Protein AF-A0A932C1X2-F1 (afdb_monomer)

Mean predicted aligned error: 16.14 Å

Radius of gyration: 33.26 Å; Cα contacts (8 Å, |Δi|>4): 42; chains: 1; bounding box: 74×57×88 Å

Sequence (128 aa):
MTGACGPYRPPRPLARAGVRRCQSPQGGTVVKEFVAFLKQYGV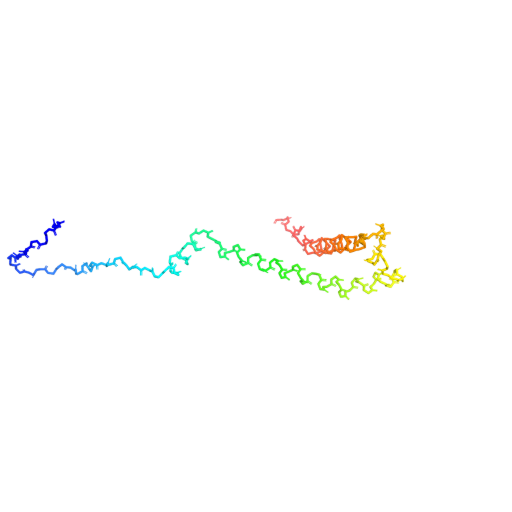IGLAIAVIIGGKLGDFVKAIVDGILMPIVGAAIPGGDWRAYTFAAGPVKLQLGMVLGATIDFVIVAFVVFWISKNILREETVTKK

Structure (mmCIF, N/CA/C/O backbone):
data_AF-A0A932C1X2-F1
#
_entry.id   AF-A0A932C1X2-F1
#
loop_
_atom_site.group_PDB
_atom_site.id
_atom_site.type_symbol
_atom_site.label_atom_id
_atom_site.label_alt_id
_atom_site.label_comp_id
_atom_site.label_asym_id
_atom_site.label_entity_id
_atom_site.label_seq_id
_atom_site.pdbx_PDB_ins_code
_atom_site.Cartn_x
_atom_site.Cartn_y
_atom_site.Cartn_z
_atom_site.occupancy
_atom_site.B_iso_or_equiv
_atom_site.auth_seq_id
_atom_site.auth_comp_id
_atom_site.auth_asym_id
_atom_site.auth_atom_id
_atom_site.pdbx_PDB_model_num
ATOM 1 N N . MET A 1 1 ? -50.853 20.352 27.281 1.00 42.62 1 MET A N 1
ATOM 2 C CA . MET A 1 1 ? -51.795 19.239 27.521 1.00 42.62 1 MET A CA 1
ATOM 3 C C . MET A 1 1 ? -50.966 18.025 27.941 1.00 42.62 1 MET A C 1
ATOM 5 O O . MET A 1 1 ? -50.419 17.345 27.095 1.00 42.62 1 MET A O 1
ATOM 9 N N . THR A 1 2 ? -50.484 17.999 29.186 1.00 47.53 2 THR A N 1
ATOM 10 C CA . THR A 1 2 ? -51.134 17.377 30.365 1.00 47.53 2 THR A CA 1
ATOM 11 C C . THR A 1 2 ? -51.025 15.849 30.358 1.00 47.53 2 THR A C 1
ATOM 13 O O . THR A 1 2 ? -51.959 15.160 29.969 1.00 47.53 2 THR A O 1
ATOM 16 N N . GLY A 1 3 ? -49.887 15.336 30.832 1.00 51.12 3 GLY A N 1
ATOM 17 C CA . GLY A 1 3 ? -49.748 13.971 31.345 1.00 51.12 3 GLY A CA 1
ATOM 18 C C . GLY A 1 3 ? -49.341 14.055 32.814 1.00 51.12 3 GLY A C 1
ATOM 19 O O . GLY A 1 3 ? -48.252 14.524 33.129 1.00 51.12 3 GLY A O 1
ATOM 20 N N . ALA A 1 4 ? -50.269 13.721 33.704 1.00 55.84 4 ALA A N 1
ATOM 21 C CA . ALA A 1 4 ? -50.235 14.018 35.128 1.00 55.84 4 ALA A CA 1
ATOM 22 C C . ALA A 1 4 ? -49.336 13.054 35.925 1.00 55.84 4 ALA A C 1
ATOM 24 O O . ALA A 1 4 ? -49.635 11.866 36.020 1.00 55.84 4 ALA A O 1
ATOM 25 N N . CYS A 1 5 ? -48.299 13.573 36.587 1.00 48.84 5 CYS A N 1
ATOM 26 C CA . CYS A 1 5 ? -47.684 12.896 37.730 1.00 48.84 5 CYS A CA 1
ATOM 27 C C . CYS A 1 5 ? -48.469 13.282 38.987 1.00 48.84 5 CYS A C 1
ATOM 29 O O . CYS A 1 5 ? -48.215 14.313 39.607 1.00 48.84 5 CYS A O 1
ATOM 31 N N . GLY A 1 6 ? -49.477 12.476 39.322 1.00 62.41 6 GLY A N 1
ATOM 32 C CA . GLY A 1 6 ? -50.193 12.597 40.590 1.00 62.41 6 GLY A CA 1
ATOM 33 C C . GLY A 1 6 ? -49.277 12.299 41.792 1.00 62.41 6 GLY A C 1
ATOM 34 O O . GLY A 1 6 ? -48.327 11.522 41.663 1.00 62.41 6 GLY A O 1
ATOM 35 N N . PRO A 1 7 ? -49.539 12.880 42.977 1.00 60.94 7 PRO A N 1
ATOM 36 C CA . PRO A 1 7 ? -48.701 12.687 44.153 1.00 60.94 7 PRO A CA 1
ATOM 37 C C . PRO A 1 7 ? -49.092 11.384 44.861 1.00 60.94 7 PRO A C 1
ATOM 39 O O . PRO A 1 7 ? -49.978 11.363 45.713 1.00 60.94 7 PRO A O 1
ATOM 42 N N . TYR A 1 8 ? -48.436 10.274 44.527 1.00 60.47 8 TYR A N 1
ATOM 43 C CA . TYR A 1 8 ? -48.622 9.027 45.269 1.00 60.47 8 TYR A CA 1
ATOM 44 C C . TYR A 1 8 ? -47.847 9.095 46.596 1.00 60.47 8 TYR A C 1
ATOM 46 O O . TYR A 1 8 ? -46.621 8.991 46.613 1.00 60.47 8 TYR A O 1
ATOM 54 N N . ARG A 1 9 ? -48.551 9.280 47.722 1.00 58.41 9 ARG A N 1
ATOM 55 C CA . ARG A 1 9 ? -48.017 9.019 49.072 1.00 58.41 9 ARG A CA 1
ATOM 56 C C . ARG A 1 9 ? -48.351 7.573 49.459 1.00 58.41 9 ARG A C 1
ATOM 58 O O . ARG A 1 9 ? -49.509 7.308 49.776 1.00 58.41 9 ARG A O 1
ATOM 65 N N . PRO A 1 10 ? -47.391 6.634 49.472 1.00 60.78 10 PRO A N 1
ATOM 66 C CA . PRO A 1 10 ? -47.648 5.311 50.025 1.00 60.78 10 PRO A CA 1
ATOM 67 C C . PRO A 1 10 ? -47.677 5.379 51.564 1.00 60.78 10 PRO A C 1
ATOM 69 O O . PRO A 1 10 ? -46.853 6.083 52.158 1.00 60.78 10 PRO A O 1
ATOM 72 N N . PRO A 1 11 ? -48.581 4.653 52.245 1.00 59.88 11 PRO A N 1
ATOM 73 C CA . PRO A 1 11 ? -48.515 4.496 53.687 1.00 59.88 11 PRO A CA 1
ATOM 74 C C . PRO A 1 11 ? -47.716 3.234 54.075 1.00 59.88 11 PRO A C 1
ATOM 76 O O . PRO A 1 11 ? -47.970 2.150 53.559 1.00 59.88 11 PRO A O 1
ATOM 79 N N . ARG A 1 12 ? -46.848 3.400 55.087 1.00 62.25 12 ARG A N 1
ATOM 80 C CA . ARG A 1 12 ? -46.207 2.387 55.967 1.00 62.25 12 ARG A CA 1
ATOM 81 C C . ARG A 1 12 ? -44.913 1.680 55.501 1.00 62.25 12 ARG A C 1
ATOM 83 O O . ARG A 1 12 ? -44.612 1.637 54.314 1.00 62.25 12 ARG A O 1
ATOM 90 N N . PRO A 1 13 ? -44.068 1.256 56.473 1.00 62.41 13 PRO A N 1
ATOM 91 C CA . PRO A 1 13 ? -42.629 1.477 56.386 1.00 62.41 13 PRO A CA 1
ATOM 92 C C . PRO A 1 13 ? -41.822 0.265 55.903 1.00 62.41 13 PRO A C 1
ATOM 94 O O . PRO A 1 13 ? -41.999 -0.857 56.362 1.00 62.41 13 PRO A O 1
ATOM 97 N N . LEU A 1 14 ? -40.878 0.577 55.010 1.00 65.56 14 LEU A N 1
ATOM 98 C CA . LEU A 1 14 ? -39.490 0.101 54.933 1.00 65.56 14 LEU A CA 1
ATOM 99 C C . LEU A 1 14 ? -39.201 -1.329 55.429 1.00 65.56 14 LEU A C 1
ATOM 101 O O . LEU A 1 14 ? -38.644 -1.527 56.507 1.00 65.56 14 LEU A O 1
ATOM 105 N N . ALA A 1 15 ? -39.411 -2.306 54.547 1.00 55.91 15 ALA A N 1
ATOM 106 C CA . ALA A 1 15 ? -38.657 -3.556 54.549 1.00 55.91 15 ALA A CA 1
ATOM 107 C C . ALA A 1 15 ? -37.718 -3.562 53.333 1.00 55.91 15 ALA A C 1
ATOM 109 O O . ALA A 1 15 ? -38.158 -3.407 52.195 1.00 55.91 15 ALA A O 1
ATOM 110 N N . ARG A 1 16 ? -36.413 -3.675 53.610 1.00 59.91 16 ARG A N 1
ATOM 111 C CA . ARG A 1 16 ? -35.277 -3.744 52.673 1.00 59.91 16 ARG A CA 1
ATOM 112 C C . ARG A 1 16 ? -35.625 -4.420 51.338 1.00 59.91 16 ARG A C 1
ATOM 114 O O . ARG A 1 16 ? -35.565 -5.639 51.224 1.00 59.91 16 ARG A O 1
ATOM 121 N N . ALA A 1 17 ? -35.863 -3.624 50.305 1.00 59.38 17 ALA A N 1
ATOM 122 C CA . ALA A 1 17 ? -35.808 -4.074 48.922 1.00 59.38 17 ALA A CA 1
ATOM 123 C C . ALA A 1 17 ? -34.715 -3.260 48.235 1.00 59.38 17 ALA A C 1
ATOM 125 O O . ALA A 1 17 ? -34.765 -2.030 48.214 1.00 59.38 17 ALA A O 1
ATOM 126 N N . GLY A 1 18 ? -33.675 -3.960 47.776 1.00 57.28 18 GLY A N 1
ATOM 127 C CA . GLY A 1 18 ? -32.492 -3.375 47.165 1.00 57.28 18 GLY A CA 1
ATOM 128 C C . GLY A 1 18 ? -32.862 -2.304 46.149 1.00 57.28 18 GLY A C 1
ATOM 129 O O . GLY A 1 18 ? -33.705 -2.519 45.279 1.00 57.28 18 GLY A O 1
ATOM 130 N N . VAL A 1 19 ? -32.212 -1.153 46.297 1.00 57.56 19 VAL A N 1
ATOM 131 C CA . VAL A 1 19 ? -32.254 -0.019 45.379 1.00 57.56 19 VAL A CA 1
ATOM 132 C C . VAL A 1 19 ? -31.905 -0.520 43.975 1.00 57.56 19 VAL A C 1
ATOM 134 O O . VAL A 1 19 ? -30.741 -0.529 43.574 1.00 57.56 19 VAL A O 1
ATOM 137 N N . ARG A 1 20 ? -32.908 -0.948 43.200 1.00 54.56 20 ARG A N 1
ATOM 138 C CA . ARG A 1 20 ? -32.789 -1.012 41.747 1.00 54.56 20 ARG A CA 1
ATOM 139 C C . ARG A 1 20 ? -32.809 0.432 41.294 1.00 54.56 20 ARG A C 1
ATOM 141 O O . ARG A 1 20 ? -33.861 1.033 41.111 1.00 54.56 20 ARG A O 1
ATOM 148 N N . ARG A 1 21 ? -31.609 1.008 41.239 1.00 54.41 21 ARG A N 1
ATOM 149 C CA . ARG A 1 21 ? -31.353 2.308 40.631 1.00 54.41 21 ARG A CA 1
ATOM 150 C C . ARG A 1 21 ? -32.085 2.308 39.289 1.00 54.41 21 ARG A C 1
ATOM 152 O O . ARG A 1 21 ? -31.793 1.458 38.451 1.00 54.41 21 ARG A O 1
ATOM 159 N N . CYS A 1 22 ? -33.025 3.233 39.107 1.00 46.59 22 CYS A N 1
ATOM 160 C CA . CYS A 1 22 ? -33.475 3.637 37.785 1.00 46.59 22 CYS A CA 1
ATOM 161 C C . CYS A 1 22 ? -32.215 4.063 37.029 1.00 46.59 22 CYS A C 1
ATOM 163 O O . CYS A 1 22 ? -31.681 5.151 37.246 1.00 46.59 22 CYS A O 1
ATOM 165 N N . GLN A 1 23 ? -31.653 3.145 36.250 1.00 54.94 23 GLN A N 1
ATOM 166 C CA . GLN A 1 23 ? -30.464 3.388 35.459 1.00 54.94 23 GLN A CA 1
ATOM 167 C C . GLN A 1 23 ? -30.957 4.184 34.257 1.00 54.94 23 GLN A C 1
ATOM 169 O O . GLN A 1 23 ? -31.454 3.630 33.284 1.00 54.94 23 GLN A O 1
ATOM 174 N N . SER A 1 24 ? -30.945 5.507 34.430 1.00 45.12 24 SER A N 1
ATOM 175 C CA . SER A 1 24 ? -31.249 6.486 33.393 1.00 45.12 24 SER A CA 1
ATOM 176 C C . SER A 1 24 ? -30.532 6.081 32.101 1.00 45.12 24 SER A C 1
ATOM 178 O O . SER A 1 24 ? -29.337 5.761 32.180 1.00 45.12 24 SER A O 1
ATOM 180 N N . PRO A 1 25 ? -31.217 6.045 30.942 1.00 49.50 25 PRO A N 1
ATOM 181 C CA . PRO A 1 25 ? -30.559 5.792 29.673 1.00 49.50 25 PRO A CA 1
ATOM 182 C C . PRO A 1 25 ? -29.514 6.893 29.494 1.00 49.50 25 PRO A C 1
ATOM 184 O O . PRO A 1 25 ? -29.841 8.061 29.295 1.00 49.50 25 PRO A O 1
ATOM 187 N N . GLN A 1 26 ? -28.240 6.539 29.674 1.00 57.16 26 GLN A N 1
ATOM 188 C CA . GLN A 1 26 ? -27.151 7.465 29.421 1.00 57.16 26 GLN A CA 1
ATOM 189 C C . GLN A 1 26 ? -27.200 7.776 27.931 1.00 57.16 26 GLN A C 1
ATOM 191 O O . GLN A 1 26 ? -26.917 6.897 27.120 1.00 57.16 26 GLN A O 1
ATOM 196 N N . GLY A 1 27 ? -27.551 9.013 27.584 1.00 55.91 27 GLY A N 1
ATOM 197 C CA . GLY A 1 27 ? -27.236 9.571 26.278 1.00 55.91 27 GLY A CA 1
ATOM 198 C C . GLY A 1 27 ? -25.726 9.483 26.101 1.00 55.91 27 GLY A C 1
ATOM 199 O O . GLY A 1 27 ? -24.973 10.286 26.656 1.00 55.91 27 GLY A O 1
ATOM 200 N N . GLY A 1 28 ? -25.271 8.433 25.421 1.00 62.81 28 GLY A N 1
ATOM 201 C CA . GLY A 1 28 ? -23.890 8.321 25.006 1.00 62.81 28 GLY A CA 1
ATOM 202 C C . GLY A 1 28 ? -23.610 9.482 24.068 1.00 62.81 28 GLY A C 1
ATOM 203 O O . GLY A 1 28 ? -24.408 9.781 23.187 1.00 62.81 28 GLY A O 1
ATOM 204 N N . THR A 1 29 ? -22.482 10.162 24.250 1.00 77.25 29 THR A N 1
ATOM 205 C CA . THR A 1 29 ? -21.980 11.039 23.194 1.00 77.25 29 THR A CA 1
ATOM 206 C C . THR A 1 29 ? -21.925 10.233 21.895 1.00 77.25 29 THR A C 1
ATOM 208 O O . THR A 1 29 ? -21.552 9.061 21.934 1.00 77.25 29 THR A O 1
ATOM 211 N N . VAL A 1 30 ? -22.265 10.841 20.755 1.00 81.44 30 VAL A N 1
ATOM 212 C CA . VAL A 1 30 ? -22.230 10.217 19.410 1.00 81.44 30 VAL A CA 1
ATOM 213 C C . VAL A 1 30 ? -20.968 9.379 19.151 1.00 81.44 30 VAL A C 1
ATOM 215 O O . VAL A 1 30 ? -21.005 8.370 18.458 1.00 81.44 30 VAL A O 1
ATOM 218 N N . VAL A 1 31 ? -19.849 9.734 19.787 1.00 81.88 31 VAL A N 1
ATOM 219 C CA . VAL A 1 31 ? -18.583 8.988 19.772 1.00 81.88 31 VAL A CA 1
ATOM 220 C C . VAL A 1 31 ? -18.701 7.578 20.373 1.00 81.88 31 VAL A C 1
ATOM 222 O O . VAL A 1 31 ? -18.129 6.636 19.835 1.00 81.88 31 VAL A O 1
ATOM 225 N N . LYS A 1 32 ? -19.433 7.391 21.475 1.00 85.31 32 LYS A N 1
ATOM 226 C CA . LYS A 1 32 ? -19.645 6.069 22.090 1.00 85.31 32 LYS A CA 1
ATOM 227 C C . LYS A 1 32 ? -20.525 5.178 21.218 1.00 85.31 32 LYS A C 1
ATOM 229 O O . LYS A 1 32 ? -20.216 3.998 21.076 1.00 85.31 32 LYS A O 1
ATOM 234 N N . GLU A 1 33 ? -21.570 5.741 20.618 1.00 82.69 33 GLU A N 1
ATOM 235 C CA . GLU A 1 33 ? -22.433 5.028 19.667 1.00 82.69 33 GLU A CA 1
ATOM 236 C C . GLU A 1 33 ? -21.660 4.650 18.402 1.00 82.69 33 GLU A C 1
ATOM 238 O O . GLU A 1 33 ? -21.748 3.518 17.934 1.00 82.69 33 GLU A O 1
ATOM 243 N N . PHE A 1 34 ? -20.798 5.542 17.914 1.00 84.44 34 PHE A N 1
ATOM 244 C CA . PHE A 1 34 ? -19.919 5.267 16.784 1.00 84.44 34 PHE A CA 1
ATOM 245 C C . PHE A 1 34 ? -18.877 4.181 17.089 1.00 84.44 34 PHE A C 1
ATOM 247 O O . PHE A 1 34 ? -18.658 3.280 16.283 1.00 84.44 34 PHE A O 1
ATOM 254 N N . VAL A 1 35 ? -18.261 4.195 18.275 1.00 85.00 35 VAL A N 1
ATOM 255 C CA . VAL A 1 35 ? -17.340 3.124 18.695 1.00 85.00 35 VAL A CA 1
ATOM 256 C C . VAL A 1 35 ? -18.081 1.794 18.876 1.00 85.00 35 VAL A C 1
ATOM 258 O O . VAL A 1 35 ? -17.533 0.745 18.538 1.00 85.00 35 VAL A O 1
ATOM 261 N N . ALA A 1 36 ? -19.321 1.810 19.375 1.00 85.94 36 ALA A N 1
ATOM 262 C CA . ALA A 1 36 ? -20.159 0.614 19.453 1.00 85.94 36 ALA A CA 1
ATOM 263 C C . ALA A 1 36 ? -20.499 0.072 18.053 1.00 85.94 36 ALA A C 1
ATOM 265 O O . ALA A 1 36 ? -20.375 -1.129 17.822 1.00 85.94 36 ALA A O 1
ATOM 266 N N . PHE A 1 37 ? -20.808 0.954 17.099 1.00 87.69 37 PHE A N 1
ATOM 267 C CA . PHE A 1 37 ? -21.019 0.616 15.691 1.00 87.69 37 PHE A CA 1
ATOM 268 C C . PHE A 1 37 ? -19.765 -0.016 15.064 1.00 87.69 37 PHE A C 1
ATOM 270 O O . PHE A 1 37 ? -19.820 -1.128 14.545 1.00 87.69 37 PHE A O 1
ATOM 277 N N . LEU A 1 38 ? -18.599 0.625 15.184 1.00 87.88 38 LEU A N 1
ATOM 278 C CA . LEU A 1 38 ? -17.336 0.102 14.645 1.00 87.88 38 LEU A CA 1
ATOM 279 C C . LEU A 1 38 ? -16.988 -1.294 15.182 1.00 87.88 38 LEU A C 1
ATOM 281 O O . LEU A 1 38 ? -16.440 -2.119 14.447 1.00 87.88 38 LEU A O 1
ATOM 285 N N . LYS A 1 39 ? -17.314 -1.562 16.453 1.00 88.50 39 LYS A N 1
ATOM 286 C CA . LYS A 1 39 ? -17.140 -2.879 17.078 1.00 88.50 39 LYS A CA 1
ATOM 287 C C . LYS A 1 39 ? -18.155 -3.900 16.566 1.00 88.50 39 LYS A C 1
ATOM 289 O O . LYS A 1 39 ? -17.764 -5.026 16.285 1.00 88.50 39 LYS A O 1
ATOM 294 N N . GLN A 1 40 ? -19.424 -3.518 16.416 1.00 87.62 40 GLN A N 1
ATOM 295 C CA . GLN A 1 40 ? -20.491 -4.409 15.951 1.00 87.62 40 GLN A CA 1
ATOM 296 C C . GLN A 1 40 ? -20.281 -4.879 14.506 1.00 87.62 40 GLN A C 1
ATOM 298 O O . 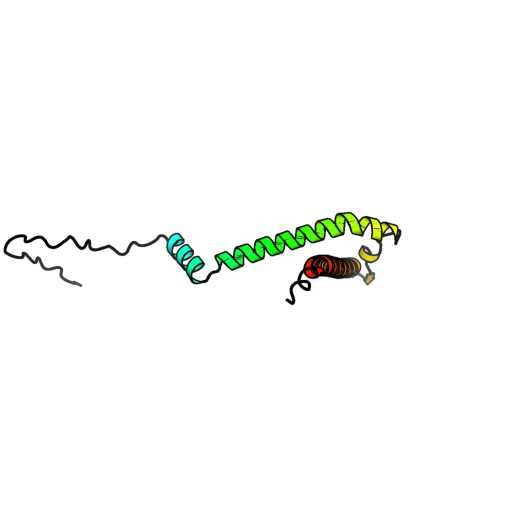GLN A 1 40 ? -20.545 -6.036 14.197 1.00 87.62 40 GLN A O 1
ATOM 303 N N . TYR A 1 41 ? -19.771 -4.007 13.637 1.00 86.88 41 TYR A N 1
ATOM 304 C CA . TYR A 1 41 ? -19.527 -4.327 12.226 1.00 86.88 41 TYR A CA 1
ATOM 305 C C . TYR A 1 41 ? -18.103 -4.838 11.945 1.00 86.88 41 TYR A C 1
ATOM 307 O O . TYR A 1 41 ? -17.750 -5.049 10.789 1.00 86.88 41 TYR A O 1
ATOM 315 N N . GLY A 1 42 ? -17.257 -5.015 12.970 1.00 88.75 42 GLY A N 1
ATOM 316 C CA . GLY A 1 42 ? -15.898 -5.555 12.805 1.00 88.75 42 GLY A CA 1
ATOM 317 C C . GLY A 1 42 ? -14.958 -4.702 11.937 1.00 88.75 42 GLY A C 1
ATOM 318 O O . GLY A 1 42 ? -13.889 -5.166 11.541 1.00 88.75 42 GLY A O 1
ATOM 319 N N . VAL A 1 43 ? -15.318 -3.443 11.661 1.00 91.12 43 VAL A N 1
ATOM 320 C CA . VAL A 1 43 ? -14.610 -2.540 10.729 1.00 91.12 43 VAL A CA 1
ATOM 321 C C . VAL A 1 43 ? -13.180 -2.260 11.188 1.00 91.12 43 VAL A C 1
ATOM 323 O O . VAL A 1 43 ? -12.288 -2.044 10.372 1.00 91.12 43 VAL A O 1
ATOM 326 N N . ILE A 1 44 ? -12.942 -2.321 12.499 1.00 90.75 44 ILE A N 1
ATOM 327 C CA . ILE A 1 44 ? -11.626 -2.107 13.107 1.00 90.75 44 ILE A CA 1
ATOM 328 C C . ILE A 1 44 ? -10.602 -3.120 12.567 1.00 90.75 44 ILE A C 1
ATOM 330 O O . ILE A 1 44 ? -9.477 -2.739 12.253 1.00 90.75 44 ILE A O 1
ATOM 334 N N . GLY A 1 45 ? -10.992 -4.390 12.399 1.00 92.50 45 GLY A N 1
ATOM 335 C CA . GLY A 1 45 ? -10.103 -5.422 11.858 1.00 92.50 45 GLY A CA 1
ATOM 336 C C . GLY A 1 45 ? -9.769 -5.189 10.384 1.00 92.50 45 GLY A C 1
ATOM 337 O O . GLY A 1 45 ? -8.607 -5.272 9.988 1.00 92.50 45 GLY A O 1
ATOM 338 N N . LEU A 1 46 ? -10.772 -4.809 9.587 1.00 94.25 46 LEU A N 1
ATOM 339 C CA . LEU A 1 46 ? -10.591 -4.472 8.174 1.00 94.25 46 LEU A CA 1
ATOM 340 C C . LEU A 1 46 ? -9.691 -3.239 7.995 1.00 94.25 46 LEU A C 1
ATOM 342 O O . LEU A 1 46 ? -8.807 -3.243 7.142 1.00 94.25 46 LEU A O 1
ATOM 346 N N . ALA A 1 47 ? -9.861 -2.216 8.837 1.00 92.75 47 ALA A N 1
ATOM 347 C CA . ALA A 1 47 ? -9.034 -1.014 8.805 1.00 92.75 47 ALA A CA 1
ATOM 348 C C . ALA A 1 47 ? -7.550 -1.334 9.041 1.00 92.75 47 ALA A C 1
ATOM 350 O O . ALA A 1 47 ? -6.689 -0.873 8.293 1.00 92.75 47 ALA A O 1
ATOM 351 N N . ILE A 1 48 ? -7.245 -2.169 10.039 1.00 94.69 48 ILE A N 1
ATOM 352 C CA . ILE A 1 48 ? -5.868 -2.581 10.343 1.00 94.69 48 ILE A CA 1
ATOM 353 C C . ILE A 1 48 ? -5.273 -3.381 9.176 1.00 94.69 48 ILE A C 1
ATOM 355 O O . ILE A 1 48 ? -4.152 -3.097 8.751 1.00 94.69 48 ILE A O 1
ATOM 359 N N . ALA A 1 49 ? -6.030 -4.331 8.617 1.00 95.12 49 ALA A N 1
ATOM 360 C CA . ALA A 1 49 ? -5.581 -5.148 7.491 1.00 95.12 49 ALA A CA 1
ATOM 361 C C . ALA A 1 49 ? -5.234 -4.304 6.251 1.00 95.12 49 ALA A C 1
ATOM 363 O O . ALA A 1 49 ? -4.193 -4.523 5.636 1.00 95.12 49 ALA A O 1
ATOM 364 N N . VAL A 1 50 ? -6.057 -3.306 5.910 1.00 94.75 50 VAL A N 1
ATOM 365 C CA . VAL A 1 50 ? -5.813 -2.420 4.757 1.00 94.75 50 VAL A CA 1
ATOM 366 C C . VAL A 1 50 ? -4.581 -1.536 4.971 1.00 94.75 50 VAL A C 1
ATOM 368 O O . VAL A 1 50 ? -3.777 -1.383 4.053 1.00 94.75 50 VAL A O 1
ATOM 371 N N . ILE A 1 51 ? -4.387 -0.989 6.176 1.00 95.94 51 ILE A N 1
ATOM 372 C CA . ILE A 1 51 ? -3.225 -0.140 6.488 1.00 95.94 51 ILE A CA 1
ATOM 373 C C . ILE A 1 51 ? -1.926 -0.946 6.402 1.00 95.94 51 ILE A C 1
ATOM 375 O O . ILE A 1 51 ? -0.964 -0.505 5.768 1.00 95.94 51 ILE A O 1
ATOM 379 N N . ILE A 1 52 ? -1.901 -2.136 7.011 1.00 96.19 52 ILE A N 1
ATOM 380 C CA . ILE A 1 52 ? -0.731 -3.019 6.971 1.00 96.19 52 ILE A CA 1
ATOM 381 C C . ILE A 1 52 ? -0.488 -3.509 5.539 1.00 96.19 52 ILE A C 1
ATOM 383 O O . ILE A 1 52 ? 0.652 -3.491 5.084 1.00 96.19 52 ILE A O 1
ATOM 387 N N . GLY A 1 53 ? -1.542 -3.871 4.802 1.00 93.44 53 GLY A N 1
ATOM 388 C CA . GLY A 1 53 ? -1.446 -4.286 3.402 1.00 93.44 53 GLY A CA 1
ATOM 389 C C . GLY A 1 53 ? -0.863 -3.198 2.497 1.00 93.44 53 GLY A C 1
ATOM 390 O O . GLY A 1 53 ? 0.033 -3.477 1.703 1.00 93.44 53 GLY A O 1
ATOM 391 N N . GLY A 1 54 ? -1.302 -1.946 2.664 1.00 93.75 54 GLY A N 1
ATOM 392 C CA . GLY A 1 54 ? -0.750 -0.804 1.932 1.00 93.75 54 GLY A CA 1
ATOM 393 C C . GLY A 1 54 ? 0.737 -0.590 2.227 1.00 93.75 54 GLY A C 1
ATOM 394 O O . GLY A 1 54 ? 1.546 -0.494 1.307 1.00 93.75 54 GLY A O 1
ATOM 395 N N . LYS A 1 55 ? 1.121 -0.612 3.509 1.00 95.12 55 LYS A N 1
ATOM 396 C CA . LYS A 1 55 ? 2.523 -0.450 3.926 1.00 95.12 55 LYS A CA 1
ATOM 397 C C . LYS A 1 55 ? 3.425 -1.601 3.488 1.00 95.12 55 LYS A C 1
ATOM 399 O O . LYS A 1 55 ? 4.578 -1.363 3.140 1.00 95.12 55 LYS A O 1
ATOM 404 N N . LEU A 1 56 ? 2.913 -2.830 3.477 1.00 90.88 56 LEU A N 1
ATOM 405 C CA . LEU A 1 56 ? 3.646 -3.984 2.965 1.00 90.88 56 LEU A CA 1
ATOM 406 C C . LEU A 1 56 ? 3.905 -3.847 1.457 1.00 90.88 56 LEU A C 1
ATOM 408 O O . LEU A 1 56 ? 5.006 -4.144 1.001 1.00 90.88 56 LEU A O 1
ATOM 412 N N . GLY A 1 57 ? 2.931 -3.344 0.693 1.00 90.06 57 GLY A N 1
ATOM 413 C CA . GLY A 1 57 ? 3.113 -3.032 -0.726 1.00 90.06 57 GLY A CA 1
ATOM 414 C C . GLY A 1 57 ? 4.215 -1.996 -0.969 1.00 90.06 57 GLY A C 1
ATOM 415 O O . GLY A 1 57 ? 5.061 -2.198 -1.841 1.00 90.06 57 GLY A O 1
ATOM 416 N N . ASP A 1 58 ? 4.251 -0.928 -0.168 1.00 90.44 58 ASP A N 1
ATOM 417 C CA . ASP A 1 58 ? 5.304 0.097 -0.235 1.00 90.44 58 ASP A CA 1
ATOM 418 C C . ASP A 1 58 ? 6.688 -0.471 0.116 1.00 90.44 58 ASP A C 1
ATOM 420 O O . ASP A 1 58 ? 7.678 -0.146 -0.536 1.00 90.44 58 ASP A O 1
ATOM 424 N N . PHE A 1 59 ? 6.762 -1.356 1.114 1.00 89.50 59 PHE A N 1
ATOM 425 C CA . PHE A 1 59 ? 8.005 -2.029 1.493 1.00 89.50 59 PHE A CA 1
ATOM 426 C C . PHE A 1 59 ? 8.562 -2.891 0.354 1.00 89.50 59 PHE A C 1
ATOM 428 O O . PHE A 1 59 ? 9.748 -2.808 0.036 1.00 89.50 59 PHE A O 1
ATOM 435 N N . VAL A 1 60 ? 7.707 -3.680 -0.303 1.00 86.69 60 VAL A N 1
ATOM 436 C CA . VAL A 1 60 ? 8.121 -4.493 -1.455 1.00 86.69 60 VAL A CA 1
ATOM 437 C C . VAL A 1 60 ? 8.578 -3.602 -2.611 1.00 86.69 60 VAL A C 1
ATOM 439 O O . VAL A 1 60 ? 9.616 -3.882 -3.210 1.00 86.69 60 VAL A O 1
ATOM 442 N N . LYS A 1 61 ? 7.861 -2.507 -2.897 1.00 86.19 61 LYS A N 1
ATOM 443 C CA . LYS A 1 61 ? 8.281 -1.530 -3.913 1.00 86.19 61 LYS A CA 1
ATOM 444 C C . LYS A 1 61 ? 9.652 -0.940 -3.610 1.00 86.19 61 LYS A C 1
ATOM 446 O O . LYS A 1 61 ? 10.492 -0.937 -4.493 1.00 86.19 61 LYS A O 1
ATOM 451 N N . ALA A 1 62 ? 9.924 -0.538 -2.369 1.00 88.00 62 ALA A N 1
ATOM 452 C CA . ALA A 1 62 ? 11.219 0.032 -1.998 1.00 88.00 62 ALA A CA 1
ATOM 453 C C . ALA A 1 62 ? 12.394 -0.936 -2.244 1.00 88.00 62 ALA A C 1
ATOM 455 O O . ALA A 1 62 ? 13.466 -0.513 -2.674 1.00 88.00 62 ALA A O 1
ATOM 456 N N . ILE A 1 63 ? 12.192 -2.238 -2.016 1.00 84.50 63 ILE A N 1
ATOM 457 C CA . ILE A 1 63 ? 13.200 -3.269 -2.312 1.00 84.50 63 ILE A CA 1
ATOM 458 C C . ILE A 1 63 ? 13.401 -3.416 -3.824 1.00 84.50 63 ILE A C 1
ATOM 460 O O . ILE A 1 63 ? 14.538 -3.480 -4.296 1.00 84.50 63 ILE A O 1
ATOM 464 N N . VAL A 1 64 ? 12.304 -3.462 -4.584 1.00 80.31 64 VAL A N 1
ATOM 465 C CA . VAL A 1 64 ? 12.335 -3.552 -6.050 1.00 80.31 64 VAL A CA 1
ATOM 466 C C . VAL A 1 64 ? 13.033 -2.329 -6.644 1.00 80.31 64 VAL A C 1
ATOM 468 O O . VAL A 1 64 ? 13.973 -2.474 -7.421 1.00 80.31 64 VAL A O 1
ATOM 471 N N . ASP A 1 65 ? 12.642 -1.133 -6.226 1.00 82.19 65 ASP A N 1
ATOM 472 C CA . ASP A 1 65 ? 13.200 0.121 -6.717 1.00 82.19 65 ASP A CA 1
ATOM 473 C C . ASP A 1 65 ? 14.682 0.264 -6.343 1.00 82.19 65 ASP A C 1
ATOM 475 O O . ASP A 1 65 ? 15.485 0.711 -7.159 1.00 82.19 65 ASP A O 1
ATOM 479 N N . GLY A 1 66 ? 15.069 -0.166 -5.138 1.00 80.88 66 GLY A N 1
ATOM 480 C CA . GLY A 1 66 ? 16.447 -0.070 -4.657 1.00 80.88 66 GLY A CA 1
ATOM 481 C C . GLY A 1 66 ? 17.423 -1.048 -5.318 1.00 80.88 66 GLY A C 1
ATOM 482 O O . GLY A 1 66 ? 18.584 -0.699 -5.519 1.00 80.88 66 GLY A O 1
ATOM 483 N N . ILE A 1 67 ? 16.980 -2.263 -5.658 1.00 73.44 67 ILE A N 1
ATOM 484 C CA . ILE A 1 67 ? 17.866 -3.332 -6.156 1.00 73.44 67 ILE A CA 1
ATOM 485 C C . ILE A 1 67 ? 17.702 -3.556 -7.659 1.00 73.44 67 ILE A C 1
ATOM 487 O O . ILE A 1 67 ? 18.692 -3.729 -8.368 1.00 73.44 67 ILE A O 1
ATOM 491 N N . LEU A 1 68 ? 16.471 -3.560 -8.173 1.00 71.19 68 LEU A N 1
ATOM 492 C CA . LEU A 1 68 ? 16.211 -3.949 -9.559 1.00 71.19 68 LEU A CA 1
ATOM 493 C C . LEU A 1 68 ? 16.358 -2.791 -10.537 1.00 71.19 68 LEU A C 1
ATOM 495 O O . LEU A 1 68 ? 16.904 -3.008 -11.612 1.00 71.19 68 LEU A O 1
ATOM 499 N N . MET A 1 69 ? 15.961 -1.567 -10.189 1.00 71.25 69 MET A N 1
ATOM 500 C CA . MET A 1 69 ? 16.136 -0.414 -11.087 1.00 71.25 69 MET A CA 1
ATOM 501 C C . MET A 1 69 ? 17.592 -0.157 -11.499 1.00 71.25 69 MET A C 1
ATOM 503 O O . MET A 1 69 ? 17.814 0.063 -12.689 1.00 71.25 69 MET A O 1
ATOM 507 N N . PRO A 1 70 ? 18.602 -0.215 -10.607 1.00 70.62 70 PRO A N 1
ATOM 508 C CA . PRO A 1 70 ? 19.990 -0.057 -11.037 1.00 70.62 70 PRO A CA 1
ATOM 509 C C . PRO A 1 70 ? 20.482 -1.233 -11.897 1.00 70.62 70 PRO A C 1
ATOM 511 O O . PRO A 1 70 ? 21.252 -1.016 -12.828 1.00 70.62 70 PRO A O 1
ATOM 514 N N . ILE A 1 71 ? 20.008 -2.461 -11.656 1.00 69.12 71 ILE A N 1
ATOM 515 C CA . ILE A 1 71 ? 20.383 -3.645 -12.454 1.00 69.12 71 ILE A CA 1
ATOM 516 C C . ILE A 1 71 ? 19.729 -3.607 -13.846 1.00 69.12 71 ILE A C 1
ATOM 518 O O . ILE A 1 71 ? 20.390 -3.855 -14.852 1.00 69.12 71 ILE A O 1
ATOM 522 N N . VAL A 1 72 ? 18.448 -3.243 -13.925 1.00 65.31 72 VAL A N 1
ATOM 523 C CA . VAL A 1 72 ? 17.703 -3.086 -15.185 1.00 65.31 72 VAL A CA 1
ATOM 524 C C . VAL A 1 72 ? 18.205 -1.868 -15.968 1.00 65.31 72 VAL A C 1
ATOM 526 O O . VAL A 1 72 ? 18.357 -1.946 -17.185 1.00 65.31 72 VAL A O 1
ATOM 529 N N . GLY A 1 73 ? 18.533 -0.768 -15.286 1.00 65.31 73 GLY A N 1
ATOM 530 C CA . GLY A 1 73 ? 19.132 0.425 -15.892 1.00 65.31 73 GLY A CA 1
ATOM 531 C C . GLY A 1 73 ? 20.564 0.211 -16.394 1.00 65.31 73 GLY A C 1
ATOM 532 O O . GLY A 1 73 ? 20.975 0.864 -17.347 1.00 65.31 73 GLY A O 1
ATOM 533 N N . ALA A 1 74 ? 21.312 -0.728 -15.807 1.00 66.25 74 ALA A N 1
ATOM 534 C CA . ALA A 1 74 ? 22.612 -1.152 -16.329 1.00 66.25 74 ALA A CA 1
ATOM 535 C C . ALA A 1 74 ? 22.481 -2.105 -17.532 1.00 66.25 74 ALA A C 1
ATOM 537 O O . ALA A 1 74 ? 23.315 -2.072 -18.434 1.00 66.25 74 ALA A O 1
ATOM 538 N N . ALA A 1 75 ? 21.434 -2.938 -17.565 1.00 64.00 75 ALA A N 1
ATOM 539 C CA . ALA A 1 75 ? 21.162 -3.851 -18.676 1.00 64.00 75 ALA A CA 1
ATOM 540 C C . ALA A 1 75 ? 20.621 -3.130 -19.923 1.00 64.00 75 ALA A C 1
ATOM 542 O O . ALA A 1 75 ? 20.864 -3.585 -21.041 1.00 64.00 75 ALA A O 1
ATOM 543 N N . ILE A 1 76 ? 19.914 -2.007 -19.748 1.00 61.59 76 ILE A N 1
ATOM 544 C CA . ILE A 1 76 ? 19.512 -1.132 -20.848 1.00 61.59 76 ILE A CA 1
ATOM 545 C C . ILE A 1 76 ? 20.031 0.287 -20.590 1.00 61.59 76 ILE A C 1
ATOM 547 O O . ILE A 1 76 ? 19.380 1.043 -19.860 1.00 61.59 76 ILE A O 1
ATOM 551 N N . PRO A 1 77 ? 21.151 0.694 -21.215 1.00 49.94 77 PRO A N 1
ATOM 552 C CA . PRO A 1 77 ? 21.631 2.061 -21.100 1.00 49.94 77 PRO A CA 1
ATOM 553 C C . PRO A 1 77 ? 20.599 2.999 -21.738 1.00 49.94 77 PRO A C 1
ATOM 555 O O . PRO A 1 77 ? 20.416 2.992 -22.952 1.00 49.94 77 PRO A O 1
ATOM 558 N N . GLY A 1 78 ? 19.885 3.767 -20.912 1.00 57.75 78 GLY A N 1
ATOM 559 C CA . GLY A 1 78 ? 19.009 4.848 -21.374 1.00 57.75 78 GLY A CA 1
ATOM 560 C C . GLY A 1 78 ? 17.715 5.033 -20.587 1.00 57.75 78 GLY A C 1
ATOM 561 O O . GLY A 1 78 ? 17.267 6.158 -20.438 1.00 57.75 78 GLY A O 1
ATOM 562 N N . GLY A 1 79 ? 17.084 3.981 -20.047 1.00 58.34 79 GLY A N 1
ATOM 563 C CA . GLY A 1 79 ? 15.807 4.143 -19.314 1.00 58.34 79 GLY A CA 1
ATOM 564 C C . GLY A 1 79 ? 14.664 4.825 -20.109 1.00 58.34 79 GLY A C 1
ATOM 565 O O . GLY A 1 79 ? 13.581 5.054 -19.567 1.00 58.34 79 GLY A O 1
ATOM 566 N N . ASP A 1 80 ? 14.861 5.073 -21.410 1.00 57.69 80 ASP A N 1
ATOM 567 C CA . ASP A 1 80 ? 14.019 5.899 -22.289 1.00 57.69 80 ASP A CA 1
ATOM 568 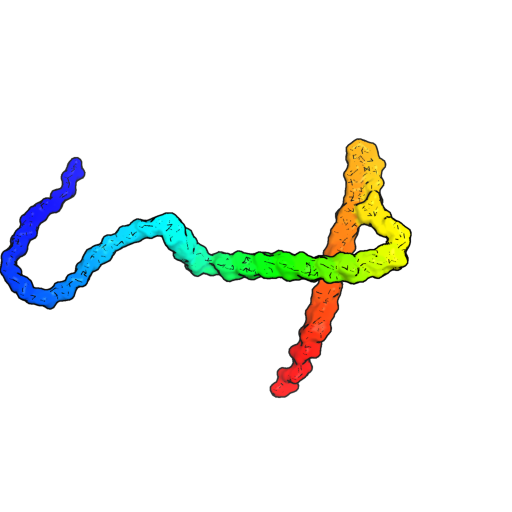C C . ASP A 1 80 ? 12.608 5.340 -22.538 1.00 57.69 80 ASP A C 1
ATOM 570 O O . ASP A 1 80 ? 11.700 6.053 -22.955 1.00 57.69 80 ASP A O 1
ATOM 574 N N . TRP A 1 81 ? 12.383 4.074 -22.206 1.00 59.91 81 TRP A N 1
ATOM 575 C CA . TRP A 1 81 ? 11.106 3.359 -22.185 1.00 59.91 81 TRP A CA 1
ATOM 576 C C . TRP A 1 81 ? 10.047 4.093 -21.361 1.00 59.91 81 TRP A C 1
ATOM 578 O O . TRP A 1 81 ? 8.882 4.136 -21.749 1.00 59.91 81 TRP A O 1
ATOM 588 N N . ARG A 1 82 ? 10.454 4.684 -20.225 1.00 60.50 82 ARG A N 1
ATOM 589 C CA . ARG A 1 82 ? 9.558 5.450 -19.344 1.00 60.50 82 ARG A CA 1
ATOM 590 C C . ARG A 1 82 ? 9.322 6.875 -19.829 1.00 60.50 82 ARG A C 1
ATOM 592 O O . ARG A 1 82 ? 8.294 7.469 -19.514 1.00 60.50 82 ARG A O 1
ATOM 599 N N . ALA A 1 83 ? 10.261 7.405 -20.606 1.00 58.56 83 ALA A N 1
ATOM 600 C CA . ALA A 1 83 ? 10.235 8.762 -21.134 1.00 58.56 83 ALA A CA 1
ATOM 601 C C . ALA A 1 83 ? 9.689 8.845 -22.569 1.00 58.56 83 ALA A C 1
ATOM 603 O O . ALA A 1 83 ? 9.568 9.948 -23.108 1.00 58.56 83 ALA A O 1
ATOM 604 N N . TYR A 1 84 ? 9.320 7.715 -23.185 1.00 54.81 84 TYR A N 1
ATOM 605 C CA . TYR A 1 84 ? 8.778 7.703 -24.539 1.00 54.81 84 TYR A CA 1
ATOM 606 C C . TYR A 1 84 ? 7.425 8.422 -24.570 1.00 54.81 84 TYR A C 1
ATOM 608 O O . TYR A 1 84 ? 6.382 7.918 -24.138 1.00 54.81 84 TYR A O 1
ATOM 616 N N . THR A 1 85 ? 7.467 9.656 -25.056 1.00 53.81 85 THR A N 1
ATOM 617 C CA . THR A 1 85 ? 6.308 10.514 -25.259 1.00 53.81 85 THR A CA 1
ATOM 618 C C . THR A 1 85 ? 6.040 10.552 -26.755 1.00 53.81 85 THR A C 1
ATOM 620 O O . THR A 1 85 ? 6.785 11.157 -27.520 1.00 53.81 85 THR A O 1
ATOM 623 N N . PHE A 1 86 ? 4.979 9.879 -27.199 1.00 51.72 86 PHE A N 1
ATOM 624 C CA . PHE A 1 86 ? 4.493 10.086 -28.559 1.00 51.72 86 PHE A CA 1
ATOM 625 C C . PHE A 1 86 ? 3.705 11.394 -28.564 1.00 51.72 86 PHE A C 1
ATOM 627 O O . PHE A 1 86 ? 2.592 11.479 -28.042 1.00 51.72 86 PHE A O 1
ATOM 634 N N . ALA A 1 87 ? 4.317 12.440 -29.113 1.00 49.84 87 ALA A N 1
ATOM 635 C CA . ALA A 1 87 ? 3.645 13.700 -29.376 1.00 49.84 87 ALA A CA 1
ATOM 636 C C . ALA A 1 87 ? 2.860 13.579 -30.690 1.00 49.84 87 ALA A C 1
ATOM 638 O O . ALA A 1 87 ? 3.411 13.750 -31.774 1.00 49.84 87 ALA A O 1
ATOM 639 N N . ALA A 1 88 ? 1.566 13.278 -30.598 1.00 46.19 88 ALA A N 1
ATOM 640 C CA . ALA A 1 88 ? 0.634 13.418 -31.713 1.00 46.19 88 ALA A CA 1
ATOM 641 C C . ALA A 1 88 ? -0.081 14.776 -31.577 1.00 46.19 88 ALA A C 1
ATOM 643 O O . ALA A 1 88 ? -1.174 14.873 -31.022 1.00 46.19 88 ALA A O 1
ATOM 644 N N . GL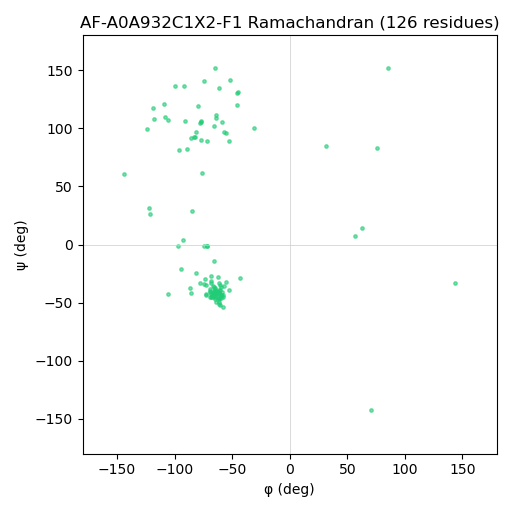Y A 1 89 ? 0.574 15.857 -32.017 1.00 64.81 89 GLY A N 1
ATOM 645 C CA . GLY A 1 89 ? 0.028 17.219 -31.926 1.00 64.81 89 GLY A CA 1
ATOM 646 C C . GLY A 1 89 ? -0.037 17.769 -30.484 1.00 64.81 89 GLY A C 1
ATOM 647 O O . GLY A 1 89 ? 0.886 17.528 -29.706 1.00 64.81 89 GLY A O 1
ATOM 648 N N . PRO A 1 90 ? -1.083 18.531 -30.094 1.00 57.31 90 PRO A N 1
ATOM 649 C CA . PRO A 1 90 ? -1.149 19.223 -28.797 1.00 57.31 90 PRO A CA 1
ATOM 650 C C . PRO A 1 90 ? -1.371 18.302 -27.580 1.00 57.31 90 PRO A C 1
ATOM 652 O O . PRO A 1 90 ? -1.399 18.786 -26.450 1.00 57.31 90 PRO A O 1
ATOM 655 N N . VAL A 1 91 ? -1.508 16.986 -27.776 1.00 58.22 91 VAL A N 1
ATOM 656 C CA . VAL A 1 91 ? -1.712 16.010 -26.698 1.00 58.22 91 VAL A CA 1
ATOM 657 C C . VAL A 1 91 ? -0.441 15.184 -26.510 1.00 58.22 91 VAL A C 1
ATOM 659 O O . VAL A 1 91 ? -0.082 14.350 -27.338 1.00 58.22 91 VAL A O 1
ATOM 662 N N . LYS A 1 92 ? 0.254 15.412 -25.393 1.00 59.16 92 LYS A N 1
ATOM 663 C CA . LYS A 1 92 ? 1.413 14.610 -24.981 1.00 59.16 92 LYS A CA 1
ATOM 664 C C . LYS A 1 92 ? 0.915 13.345 -24.284 1.00 59.16 92 LYS A C 1
ATOM 666 O O . LYS A 1 92 ? 0.675 13.361 -23.078 1.00 59.16 92 LYS A O 1
ATOM 671 N N . LEU A 1 93 ? 0.747 12.252 -25.027 1.00 62.81 93 LEU A N 1
ATOM 672 C CA .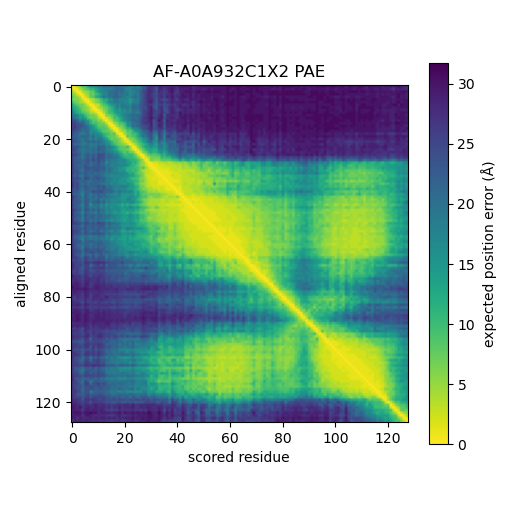 LEU A 1 93 ? 0.454 10.951 -24.428 1.00 62.81 93 LEU A CA 1
ATOM 673 C C . LEU A 1 93 ? 1.750 10.374 -23.848 1.00 62.81 93 LEU A C 1
ATOM 675 O O . LEU A 1 93 ? 2.642 9.932 -24.573 1.00 62.81 93 LEU A O 1
ATOM 679 N N . GLN A 1 94 ? 1.856 10.396 -22.519 1.00 69.69 94 GLN A N 1
ATOM 680 C CA . GLN A 1 94 ? 2.956 9.791 -21.764 1.00 69.69 94 GLN A CA 1
ATOM 681 C C . GLN A 1 94 ? 2.794 8.263 -21.711 1.00 69.69 94 GLN A C 1
ATOM 683 O O . GLN A 1 94 ? 2.646 7.670 -20.644 1.00 69.69 94 GLN A O 1
ATOM 688 N N . LEU A 1 95 ? 2.804 7.616 -22.881 1.00 70.31 95 LEU A N 1
ATOM 689 C CA . LEU A 1 95 ? 2.754 6.155 -23.010 1.00 70.31 95 LEU A CA 1
ATOM 690 C C . LEU A 1 95 ? 3.883 5.479 -22.221 1.00 70.31 95 LEU A C 1
ATOM 692 O O . LEU A 1 95 ? 3.669 4.418 -21.637 1.00 70.31 95 LEU A O 1
ATOM 696 N N . GLY A 1 96 ? 5.044 6.133 -22.118 1.00 68.62 96 GLY A N 1
ATOM 697 C CA . GLY A 1 96 ? 6.155 5.660 -21.300 1.00 68.62 96 GLY A CA 1
ATOM 698 C C . GLY A 1 96 ? 5.835 5.530 -19.806 1.00 68.62 96 GLY A C 1
ATOM 699 O O . GLY A 1 96 ? 6.279 4.574 -19.174 1.00 68.62 96 GLY A O 1
ATOM 700 N N . MET A 1 97 ? 4.999 6.402 -19.230 1.00 72.62 97 MET A N 1
ATOM 701 C CA . MET A 1 97 ? 4.631 6.301 -17.809 1.00 72.62 97 MET A CA 1
ATOM 702 C C . MET A 1 97 ? 3.748 5.077 -17.544 1.00 72.62 97 MET A C 1
ATOM 704 O O . MET A 1 97 ? 3.935 4.372 -16.553 1.00 72.62 97 MET A O 1
ATOM 708 N N . VAL A 1 98 ? 2.819 4.792 -18.457 1.00 77.44 98 VAL A N 1
ATOM 709 C CA . VAL A 1 98 ? 1.923 3.634 -18.355 1.00 77.44 98 VAL A CA 1
ATOM 710 C C . VAL A 1 98 ? 2.700 2.331 -18.546 1.00 77.44 98 VAL A C 1
ATOM 712 O O . VAL A 1 98 ? 2.541 1.402 -17.755 1.00 77.44 98 VAL A O 1
ATOM 715 N N . LEU A 1 99 ? 3.582 2.264 -19.549 1.00 76.81 99 LEU A N 1
ATOM 716 C CA . LEU A 1 99 ? 4.445 1.100 -19.778 1.00 76.81 99 LEU A CA 1
ATOM 717 C C . LEU A 1 99 ? 5.417 0.871 -18.615 1.00 76.81 99 LEU A C 1
ATOM 719 O O . LEU A 1 99 ? 5.567 -0.264 -18.173 1.00 76.81 99 LEU A O 1
ATOM 723 N N . GLY A 1 100 ? 6.003 1.938 -18.065 1.00 78.38 100 GLY A N 1
ATOM 724 C CA .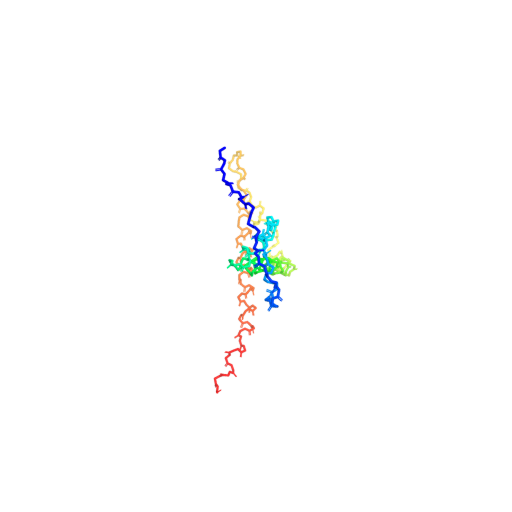 GLY A 1 100 ? 6.843 1.874 -16.869 1.00 78.38 100 GLY A CA 1
ATOM 725 C C . GLY A 1 100 ? 6.106 1.282 -15.672 1.00 78.38 100 GLY A C 1
ATOM 726 O O . GLY A 1 100 ? 6.541 0.270 -15.134 1.00 78.38 100 GLY A O 1
ATOM 727 N N . ALA A 1 101 ? 4.944 1.845 -15.328 1.00 80.31 101 ALA A N 1
ATOM 728 C CA . ALA A 1 101 ? 4.122 1.354 -14.223 1.00 80.31 101 ALA A CA 1
ATOM 729 C C . ALA A 1 101 ? 3.642 -0.095 -14.434 1.00 80.31 101 ALA A C 1
ATOM 731 O O . ALA A 1 101 ? 3.534 -0.861 -13.477 1.00 80.31 101 ALA A O 1
ATOM 732 N N . THR A 1 102 ? 3.384 -0.491 -15.685 1.00 84.19 102 THR A N 1
ATOM 733 C CA . THR A 1 102 ? 3.006 -1.869 -16.033 1.00 84.19 102 THR A CA 1
ATOM 734 C C . THR A 1 102 ? 4.165 -2.837 -15.803 1.00 84.19 102 THR A C 1
ATOM 736 O O . THR A 1 102 ? 3.970 -3.904 -15.225 1.00 84.19 102 THR A O 1
ATOM 739 N N . ILE A 1 103 ? 5.381 -2.469 -16.211 1.00 79.44 103 ILE A N 1
ATOM 740 C CA . ILE A 1 103 ? 6.582 -3.281 -15.982 1.00 79.44 103 ILE A CA 1
ATOM 741 C C . ILE A 1 103 ? 6.872 -3.382 -14.480 1.00 79.44 103 ILE A C 1
ATOM 743 O O . ILE A 1 103 ? 7.110 -4.482 -13.985 1.00 79.44 103 ILE A O 1
ATOM 747 N N . ASP A 1 104 ? 6.759 -2.280 -13.738 1.00 79.81 104 ASP A N 1
ATOM 748 C CA . ASP A 1 104 ? 6.959 -2.263 -12.284 1.00 79.81 104 ASP A CA 1
ATOM 749 C C . ASP A 1 104 ? 5.954 -3.173 -11.568 1.00 79.81 104 ASP A C 1
ATOM 751 O O . ASP A 1 104 ? 6.319 -3.920 -10.662 1.00 79.81 104 ASP A O 1
ATOM 755 N N . PHE A 1 105 ? 4.700 -3.196 -12.028 1.00 84.44 105 PHE A N 1
ATOM 756 C CA .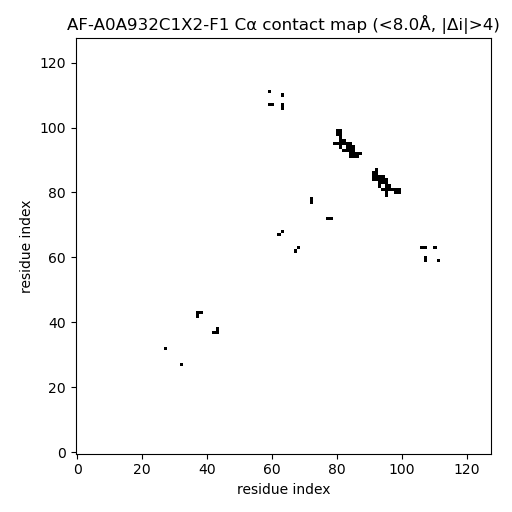 PHE A 1 105 ? 3.689 -4.123 -11.528 1.00 84.44 105 PHE A CA 1
ATOM 757 C C . PHE A 1 105 ? 4.062 -5.592 -11.784 1.00 84.44 105 PHE A C 1
ATOM 759 O O . PHE A 1 105 ? 3.978 -6.412 -10.868 1.00 84.44 105 PHE A O 1
ATOM 766 N N . VAL A 1 106 ? 4.514 -5.929 -12.997 1.00 86.94 106 VAL A N 1
ATOM 767 C CA . VAL A 1 106 ? 4.944 -7.296 -13.344 1.00 86.94 106 VAL A CA 1
ATOM 768 C C . VAL A 1 106 ? 6.162 -7.720 -12.518 1.00 86.94 106 VAL A C 1
ATOM 770 O O . VAL A 1 106 ? 6.199 -8.845 -12.017 1.00 86.94 106 VAL A O 1
ATOM 773 N N . ILE A 1 107 ? 7.132 -6.824 -12.323 1.00 83.12 107 ILE A N 1
ATOM 774 C CA . ILE A 1 107 ? 8.332 -7.089 -11.521 1.00 83.12 107 ILE A CA 1
ATOM 775 C C . ILE A 1 107 ? 7.960 -7.333 -10.054 1.00 83.12 107 ILE A C 1
ATOM 777 O O . ILE A 1 107 ? 8.372 -8.341 -9.479 1.00 83.12 107 ILE A O 1
ATOM 781 N N . VAL A 1 108 ? 7.154 -6.456 -9.448 1.00 85.56 108 VAL A N 1
ATOM 782 C CA . VAL A 1 108 ? 6.698 -6.610 -8.056 1.00 85.56 108 VAL A CA 1
ATOM 783 C C . VAL A 1 108 ? 5.926 -7.920 -7.881 1.00 85.56 108 VAL A C 1
ATOM 785 O O . VAL A 1 108 ? 6.187 -8.660 -6.932 1.00 85.56 108 VAL A O 1
ATOM 788 N N . ALA A 1 109 ? 5.033 -8.260 -8.817 1.00 86.50 109 ALA A N 1
ATOM 789 C CA . ALA A 1 109 ? 4.301 -9.525 -8.795 1.00 86.50 109 ALA A CA 1
A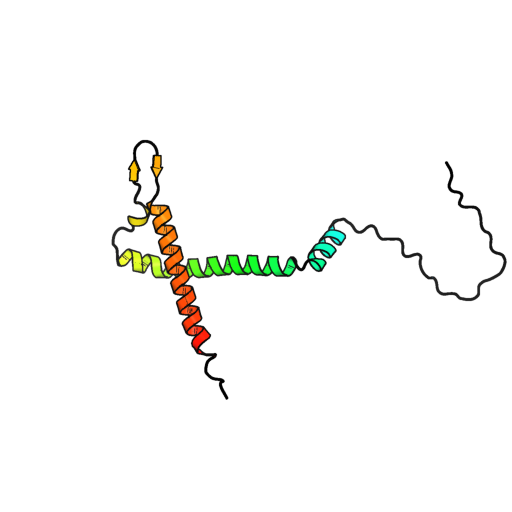TOM 790 C C . ALA A 1 109 ? 5.244 -10.740 -8.858 1.00 86.50 109 ALA A C 1
ATOM 792 O O . ALA A 1 109 ? 5.070 -11.699 -8.103 1.00 86.50 109 ALA A O 1
ATOM 793 N N . PHE A 1 110 ? 6.276 -10.686 -9.706 1.00 86.25 110 PHE A N 1
ATOM 794 C CA . PHE A 1 110 ? 7.272 -11.750 -9.823 1.00 86.25 110 PHE A CA 1
ATOM 795 C C . PHE A 1 110 ? 8.114 -11.907 -8.550 1.00 86.25 110 PHE A C 1
ATOM 797 O O . PHE A 1 110 ? 8.346 -13.028 -8.103 1.00 86.25 110 PHE A O 1
ATOM 804 N N . VAL A 1 111 ? 8.528 -10.804 -7.923 1.00 82.56 111 VAL A N 1
ATOM 805 C CA . VAL A 1 111 ? 9.311 -10.826 -6.676 1.00 82.56 111 VAL A CA 1
ATOM 806 C C . VAL A 1 111 ? 8.494 -11.391 -5.515 1.00 82.56 111 VAL A C 1
ATOM 808 O O . VAL A 1 111 ? 8.978 -12.269 -4.802 1.00 82.56 111 VAL A O 1
ATOM 811 N N . VAL A 1 112 ? 7.239 -10.963 -5.348 1.00 83.56 112 VAL A N 1
ATOM 812 C CA . VAL A 1 112 ? 6.347 -11.510 -4.310 1.00 83.56 112 VAL A CA 1
ATOM 813 C C . VAL A 1 112 ? 6.086 -13.000 -4.543 1.00 83.56 112 VAL A C 1
ATOM 815 O O . VAL A 1 112 ? 6.123 -13.792 -3.598 1.00 83.56 112 VAL A O 1
ATOM 818 N N . PHE A 1 113 ? 5.881 -13.413 -5.796 1.00 85.06 113 PHE A N 1
ATOM 819 C CA . PHE A 1 113 ? 5.748 -14.824 -6.155 1.00 85.06 113 PHE A CA 1
ATOM 820 C C . PHE A 1 113 ? 7.021 -15.622 -5.844 1.00 85.06 113 PHE A C 1
ATOM 822 O O . PHE A 1 113 ? 6.947 -16.730 -5.320 1.00 85.06 113 PHE A O 1
ATOM 829 N N . TRP A 1 114 ? 8.199 -15.068 -6.124 1.00 84.25 114 TRP A N 1
ATOM 830 C CA . TRP A 1 114 ? 9.464 -15.740 -5.852 1.00 84.25 114 TRP A CA 1
ATOM 831 C C . TRP A 1 114 ? 9.719 -15.897 -4.350 1.00 84.25 114 TRP A C 1
ATOM 833 O O . TRP A 1 114 ? 10.033 -16.999 -3.906 1.00 84.25 114 TRP A O 1
ATOM 843 N N . ILE A 1 115 ? 9.498 -14.840 -3.559 1.00 80.12 115 ILE A N 1
ATOM 844 C CA . ILE A 1 115 ? 9.626 -14.872 -2.094 1.00 80.12 115 ILE A CA 1
ATOM 845 C C . ILE A 1 115 ? 8.635 -15.866 -1.495 1.00 80.12 115 ILE A C 1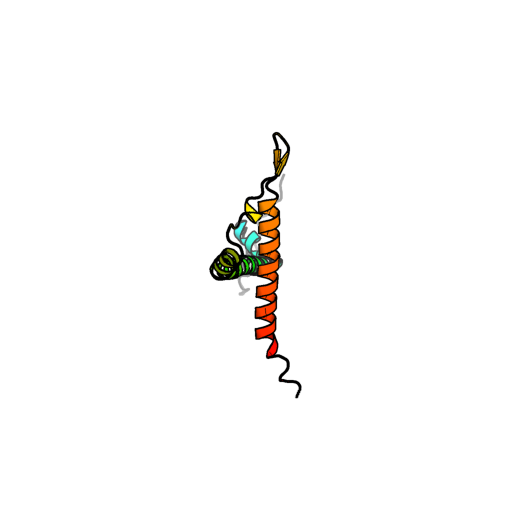
ATOM 847 O O . ILE A 1 115 ? 9.041 -16.750 -0.744 1.00 80.12 115 ILE A O 1
ATOM 851 N N . SER A 1 116 ? 7.352 -15.773 -1.860 1.00 80.62 116 SER A N 1
ATOM 852 C CA . SER A 1 116 ? 6.339 -16.711 -1.370 1.00 80.62 116 SER A CA 1
ATOM 853 C C . SER A 1 116 ? 6.664 -18.145 -1.769 1.00 80.62 116 SER A C 1
ATOM 855 O O . SER A 1 116 ? 6.536 -19.023 -0.935 1.00 80.62 116 SER A O 1
ATOM 857 N N . LYS A 1 117 ? 7.179 -18.408 -2.974 1.00 74.50 117 LYS A N 1
ATOM 858 C CA . LYS A 1 117 ? 7.604 -19.754 -3.388 1.00 74.50 117 LYS A CA 1
ATOM 859 C C . LYS A 1 117 ? 8.845 -20.257 -2.645 1.00 74.50 117 LYS A C 1
ATOM 861 O O . LYS A 1 117 ? 8.975 -21.464 -2.456 1.00 74.50 117 LYS A O 1
ATOM 866 N N . ASN A 1 118 ? 9.758 -19.372 -2.253 1.00 76.31 118 ASN A N 1
ATOM 867 C CA . ASN A 1 118 ? 10.942 -19.745 -1.479 1.00 76.31 118 ASN A CA 1
ATOM 868 C C . ASN A 1 118 ? 10.587 -20.040 -0.011 1.00 76.31 118 ASN A C 1
ATOM 870 O O . ASN A 1 118 ? 11.164 -20.948 0.573 1.00 76.31 118 ASN A O 1
ATOM 874 N N . ILE A 1 119 ? 9.604 -19.322 0.548 1.00 72.44 119 ILE A N 1
ATOM 875 C CA . ILE A 1 119 ? 9.127 -19.471 1.933 1.00 72.44 119 ILE A CA 1
ATOM 876 C C . ILE A 1 119 ? 8.057 -20.574 2.088 1.00 72.44 119 ILE A C 1
ATOM 878 O O . ILE A 1 119 ? 8.150 -21.388 2.997 1.00 72.44 119 ILE A O 1
ATOM 882 N N . LEU A 1 120 ? 7.084 -20.701 1.172 1.00 63.72 120 LEU A N 1
ATOM 883 C CA . LEU A 1 120 ? 6.072 -21.782 1.179 1.00 63.72 120 LEU A CA 1
ATOM 884 C C . LEU A 1 120 ? 6.656 -23.151 0.791 1.00 63.72 120 LEU A C 1
ATOM 886 O O . LEU A 1 120 ? 5.937 -24.149 0.778 1.00 63.72 120 LEU A O 1
ATOM 890 N N . ARG A 1 121 ? 7.954 -23.232 0.476 1.00 58.62 121 ARG A N 1
ATOM 891 C CA . ARG A 1 121 ? 8.630 -24.504 0.201 1.00 58.62 121 ARG A CA 1
ATOM 892 C C . ARG A 1 121 ? 8.916 -25.347 1.453 1.00 58.62 121 ARG A C 1
ATOM 894 O O . ARG A 1 121 ? 9.372 -26.473 1.287 1.00 58.62 121 ARG A O 1
ATOM 901 N N . GLU A 1 122 ? 8.573 -24.883 2.658 1.00 56.03 122 GLU A N 1
ATOM 902 C CA . GLU A 1 122 ? 8.710 -25.665 3.902 1.00 56.03 122 GLU A CA 1
ATOM 903 C C . GLU A 1 122 ? 7.433 -26.428 4.329 1.00 56.03 122 GLU A C 1
ATOM 905 O O . GLU A 1 122 ? 7.535 -27.476 4.963 1.00 56.03 122 GLU A O 1
ATOM 910 N N . GLU A 1 123 ? 6.232 -26.048 3.874 1.00 56.81 123 GLU A N 1
ATOM 911 C CA . GLU A 1 123 ? 4.963 -26.726 4.240 1.00 56.81 123 GLU A CA 1
ATOM 912 C C . GLU A 1 123 ? 4.649 -27.953 3.347 1.00 56.81 123 GLU A C 1
ATOM 914 O O . GLU A 1 123 ? 3.499 -28.324 3.118 1.00 56.81 123 GLU A O 1
ATOM 919 N N . THR A 1 124 ? 5.684 -28.618 2.822 1.00 52.19 124 THR A N 1
ATOM 920 C CA . THR A 1 124 ? 5.571 -29.983 2.263 1.00 52.19 124 THR A CA 1
ATOM 921 C C . THR A 1 124 ? 6.501 -30.981 2.959 1.00 52.19 124 THR A C 1
ATOM 923 O O . THR A 1 124 ? 6.848 -32.007 2.379 1.00 52.19 124 THR A O 1
ATOM 926 N N . VAL A 1 125 ? 6.868 -30.735 4.228 1.00 56.03 125 VAL A N 1
ATOM 927 C CA . VAL A 1 125 ? 7.646 -31.688 5.054 1.00 56.03 125 VAL A CA 1
ATOM 928 C C . VAL A 1 125 ? 6.928 -32.077 6.355 1.00 56.03 125 VAL A C 1
ATOM 930 O O . VAL A 1 125 ? 7.548 -32.405 7.360 1.00 56.03 125 VAL A O 1
ATOM 933 N N . THR A 1 126 ? 5.595 -32.122 6.363 1.00 51.19 126 THR A N 1
ATOM 934 C CA . THR A 1 126 ? 4.870 -32.946 7.351 1.00 51.19 126 THR A CA 1
ATOM 935 C C . THR A 1 126 ? 3.626 -33.562 6.729 1.00 51.19 126 THR A C 1
ATOM 937 O O . THR A 1 126 ? 2.495 -33.360 7.150 1.00 51.19 126 THR A O 1
ATOM 940 N N . LYS A 1 127 ? 3.855 -34.372 5.694 1.00 57.75 127 LYS A N 1
ATOM 941 C CA . LYS A 1 127 ? 3.028 -35.557 5.486 1.00 57.75 127 LYS A CA 1
ATOM 942 C C . LYS A 1 127 ? 3.684 -36.707 6.251 1.00 57.75 127 LYS A C 1
ATOM 944 O O . LYS A 1 127 ? 4.443 -37.480 5.670 1.00 57.75 127 LYS A O 1
ATOM 949 N N . LYS A 1 128 ? 3.427 -36.773 7.553 1.00 47.50 128 LYS A N 1
ATOM 950 C CA . LYS A 1 128 ? 3.479 -37.997 8.353 1.00 47.50 128 LYS A CA 1
ATOM 951 C C . LYS A 1 128 ? 2.541 -37.849 9.534 1.00 47.50 128 LYS A C 1
ATOM 953 O O . LYS A 1 128 ? 2.616 -36.786 10.181 1.00 47.50 128 LYS A O 1
#

Solvent-accessible surface area (backbone atoms only — not comparable to full-atom values): 8024 Å² total; per-residue (Å²): 139,90,82,84,86,73,89,82,77,83,85,85,83,90,73,97,69,81,84,76,69,82,76,70,85,73,82,62,58,70,66,54,55,48,52,50,47,40,60,75,70,48,47,60,60,56,53,51,50,52,54,51,50,53,52,51,52,52,52,54,46,52,52,46,58,70,58,44,47,62,54,52,42,67,74,41,84,72,64,52,67,42,66,41,56,58,67,70,73,97,50,75,45,55,56,5,51,56,53,40,55,52,50,51,49,54,50,52,52,50,51,54,50,50,53,49,54,65,62,61,63,60,85,77,78,74,92,123

Secondary structure (DSSP, 8-state):
-----------S-----------------HHHHHHHHHHHTTHHHHHHHHHHHHHHHHHHHHHHHHHHHHHHHHHSTT-TTTT--EEETTEEE-HHHHHHHHHHHHHHHHHHHHHHHHHTTSTTS---

Nearest PDB structures (foldseek):
  4y7k-assembly1_E  TM=5.407E-01  e=1.395E-05  Methanosarcina acetivorans C2A
  2dhb-assembly1_A-2  TM=2.872E-01  e=5.933E+00  Equus caballus

Foldseek 3Di:
DDDDPDDDDDDDDDDDDDPPDPPPPPPDDVVVVVVVVCVVVVVVVVVVVVVVVVVVLVVLLVVCCVPVVVVVCVVDPPLCLLVDFDCPDPDTDSNSVVSVVVVSVVSSVVVVVVVCCVVVVVVVPPPD

pLDDT: mean 71.41, std 15.02, range [42.62, 96.19]